Protein AF-A0A376FUT2-F1 (afdb_monomer_lite)

Secondary structure (DSSP, 8-state):
-----GGGGTTS----TTS-EEEE----SS-S-SEEEHHHHHHHHHHHHHHHHHTTGGGHHHHHHHTT---HHHHHHHHHHH-

Organism: Escherichia coli (NCBI:txid562)

Radius of gyration: 18.06 Å; chains: 1; bounding box: 44×23×49 Å

Foldseek 3Di:
DDPDPCVVVPPDPDDDQQPAFPDADPDDDDDDDRTHRPVVVLQVVLVVQLVCLVVCPVPQVVVCVVVVNNDSNVSSNVRSVVD

Sequence (83 aa):
MRKYPLSLLKDKNIVTFFDFWGKTRRGEKDGGDDYHLLCWHSLDVAAMGYLMVKRNCFGLADYFRQLGISDKEQAAQFFAWLL

Structure (mmCIF, N/CA/C/O backbone):
data_AF-A0A376FUT2-F1
#
_entry.id   AF-A0A376FUT2-F1
#
loop_
_atom_site.group_PDB
_atom_site.id
_atom_site.type_symbol
_atom_site.label_atom_id
_atom_site.label_alt_id
_atom_site.label_comp_id
_atom_site.label_asym_id
_atom_site.label_entity_id
_atom_site.label_seq_id
_atom_site.pdbx_PDB_ins_code
_atom_site.Cartn_x
_atom_site.Cartn_y
_atom_site.Cartn_z
_atom_site.occupancy
_atom_site.B_iso_or_equiv
_atom_site.auth_seq_id
_atom_site.auth_comp_id
_atom_site.auth_asym_id
_atom_site.auth_atom_id
_atom_site.pdbx_PDB_model_num
ATOM 1 N N . MET A 1 1 ? 7.910 10.300 -23.239 1.00 43.12 1 MET A N 1
ATOM 2 C CA . MET A 1 1 ? 8.703 10.173 -21.996 1.00 43.12 1 MET A CA 1
ATOM 3 C C . MET A 1 1 ? 10.140 10.592 -22.295 1.00 43.12 1 MET A C 1
ATOM 5 O O . MET A 1 1 ? 10.670 10.168 -23.317 1.00 43.12 1 MET A O 1
ATOM 9 N N . ARG A 1 2 ? 10.742 11.496 -21.510 1.00 34.47 2 ARG A N 1
ATOM 10 C CA . ARG A 1 2 ? 12.103 12.004 -21.771 1.00 34.47 2 ARG A CA 1
ATOM 11 C C . ARG A 1 2 ? 13.092 10.869 -21.486 1.00 34.47 2 ARG A C 1
ATOM 13 O O . ARG A 1 2 ? 13.303 10.526 -20.329 1.00 34.47 2 ARG A O 1
ATOM 20 N N . LYS A 1 3 ? 13.644 10.250 -22.533 1.00 42.12 3 LYS A N 1
ATOM 21 C CA . LYS A 1 3 ? 14.710 9.254 -22.393 1.00 42.12 3 LYS A CA 1
ATOM 22 C C . LYS A 1 3 ? 15.958 9.995 -21.924 1.00 42.12 3 LYS A C 1
ATOM 24 O O . LYS A 1 3 ? 16.608 10.663 -22.724 1.00 42.12 3 LYS A O 1
ATOM 29 N N . TYR A 1 4 ? 16.253 9.950 -20.628 1.00 47.47 4 TYR A N 1
ATOM 30 C CA . TYR A 1 4 ? 17.570 10.357 -20.157 1.00 47.47 4 TYR A CA 1
ATOM 31 C C . TYR A 1 4 ? 18.577 9.382 -20.767 1.00 47.47 4 TYR A C 1
ATOM 33 O O . TYR A 1 4 ? 18.408 8.169 -20.612 1.00 47.47 4 TYR A O 1
ATOM 41 N N . PRO A 1 5 ? 19.579 9.860 -21.516 1.00 46.19 5 PRO A N 1
ATOM 42 C CA . PRO A 1 5 ? 20.581 8.969 -22.053 1.00 46.19 5 PRO A CA 1
ATOM 43 C C . PRO A 1 5 ? 21.390 8.429 -20.868 1.00 46.19 5 PRO A C 1
ATOM 45 O O . PRO A 1 5 ? 22.150 9.158 -20.232 1.00 46.19 5 PRO A O 1
ATOM 48 N N . LEU A 1 6 ? 21.217 7.134 -20.579 1.00 54.28 6 LEU A N 1
ATOM 49 C CA . LEU A 1 6 ? 21.962 6.357 -19.573 1.00 54.28 6 LEU A CA 1
ATOM 50 C C . LEU A 1 6 ? 23.492 6.497 -19.718 1.00 54.28 6 LEU A C 1
ATOM 52 O O . LEU A 1 6 ? 24.244 6.139 -18.818 1.00 54.28 6 LEU A O 1
ATOM 56 N N . SER A 1 7 ? 23.972 7.048 -20.838 1.00 53.09 7 SER A N 1
ATOM 57 C CA . SER A 1 7 ? 25.373 7.400 -21.052 1.00 53.09 7 SER A CA 1
ATOM 58 C C . SER A 1 7 ? 25.901 8.482 -20.104 1.00 53.09 7 SER A C 1
ATOM 60 O O . SER A 1 7 ? 27.110 8.533 -19.924 1.00 53.09 7 SER A O 1
ATOM 62 N N . LEU A 1 8 ? 25.053 9.310 -19.476 1.00 51.56 8 LEU A N 1
ATOM 63 C CA . LEU A 1 8 ? 25.499 10.326 -18.505 1.00 51.56 8 LEU A CA 1
ATOM 64 C C . LEU A 1 8 ? 25.766 9.775 -17.089 1.00 51.56 8 LEU A C 1
ATOM 66 O O . LEU A 1 8 ? 26.319 10.489 -16.259 1.00 51.56 8 LEU A O 1
ATOM 70 N N . LEU A 1 9 ? 25.376 8.527 -16.805 1.00 53.88 9 LEU A N 1
ATOM 71 C CA . LEU A 1 9 ? 25.579 7.867 -15.505 1.00 53.88 9 LEU A CA 1
ATOM 72 C C . LEU A 1 9 ? 26.823 6.963 -15.475 1.00 53.88 9 LEU A C 1
ATOM 74 O O . LEU A 1 9 ? 27.176 6.444 -14.422 1.00 53.88 9 LEU A O 1
ATOM 78 N N . LYS A 1 10 ? 27.515 6.784 -16.610 1.00 52.41 10 LYS A N 1
ATOM 79 C CA . LYS A 1 10 ? 28.658 5.860 -16.724 1.00 52.41 10 LYS A CA 1
ATOM 80 C C . LYS A 1 10 ? 29.919 6.292 -15.967 1.00 52.41 10 LYS A C 1
ATOM 82 O O . LYS A 1 10 ? 30.781 5.449 -15.745 1.00 52.41 10 LYS A O 1
ATOM 87 N N . ASP A 1 11 ? 30.016 7.550 -15.538 1.00 57.44 11 ASP A N 1
ATOM 88 C CA . ASP A 1 11 ? 31.277 8.099 -15.019 1.00 57.44 11 ASP A CA 1
ATOM 89 C C . ASP A 1 11 ? 31.456 8.023 -13.496 1.00 57.44 11 ASP A C 1
ATOM 91 O O . ASP A 1 11 ? 32.483 8.458 -12.977 1.00 57.44 11 ASP A O 1
ATOM 95 N N . LYS A 1 12 ? 30.525 7.427 -12.744 1.00 56.59 12 LYS A N 1
ATOM 96 C CA . LYS A 1 12 ? 30.727 7.096 -11.322 1.00 56.59 12 LYS A CA 1
ATOM 97 C C . LYS A 1 12 ? 29.963 5.814 -11.000 1.00 56.59 12 LYS A C 1
ATOM 99 O O . LYS A 1 12 ? 28.870 5.629 -11.514 1.00 56.59 12 LYS A O 1
ATOM 104 N N . ASN A 1 13 ? 30.505 4.959 -10.128 1.00 61.53 13 ASN A N 1
ATOM 105 C CA . ASN A 1 13 ? 29.810 3.814 -9.511 1.00 61.53 13 ASN A CA 1
ATOM 106 C C . ASN A 1 13 ? 28.620 4.282 -8.639 1.00 61.53 13 ASN A C 1
ATOM 108 O O . ASN A 1 13 ? 28.596 4.067 -7.430 1.00 61.53 13 ASN A O 1
ATOM 112 N N . ILE A 1 14 ? 27.663 4.999 -9.220 1.00 70.44 14 ILE A N 1
ATOM 113 C CA . ILE A 1 14 ? 26.471 5.510 -8.557 1.00 70.44 14 ILE A CA 1
ATOM 114 C C . ILE A 1 14 ? 25.306 4.743 -9.153 1.00 70.44 14 ILE A C 1
ATOM 116 O O . ILE A 1 14 ? 24.832 5.050 -10.242 1.00 70.44 14 ILE A O 1
ATOM 120 N N . VAL A 1 15 ? 24.870 3.731 -8.411 1.00 75.12 15 VAL A N 1
ATOM 121 C CA . VAL A 1 15 ? 23.598 3.065 -8.658 1.00 75.12 15 VAL A CA 1
ATOM 122 C C . VAL A 1 15 ? 22.488 4.024 -8.244 1.00 75.12 15 VAL A C 1
ATOM 124 O O . VAL A 1 15 ? 22.474 4.536 -7.122 1.00 75.12 15 VAL A O 1
ATOM 127 N N . THR A 1 16 ? 21.567 4.284 -9.157 1.00 82.50 16 THR A N 1
ATOM 128 C CA . THR A 1 16 ? 20.399 5.128 -8.953 1.00 82.50 16 THR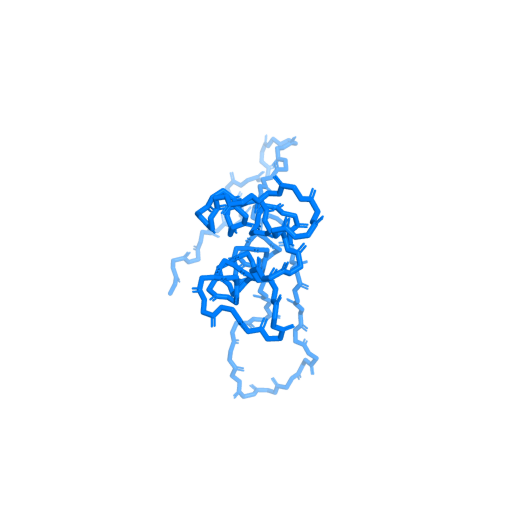 A CA 1
ATOM 129 C C . THR A 1 16 ? 19.152 4.280 -8.736 1.00 82.50 16 THR A C 1
ATOM 131 O O . THR A 1 16 ? 19.040 3.135 -9.173 1.00 82.50 16 THR A O 1
ATOM 134 N N . PHE A 1 17 ? 18.157 4.872 -8.081 1.00 81.06 17 PHE A N 1
ATOM 135 C CA . PHE A 1 17 ? 16.861 4.240 -7.831 1.00 81.06 17 PHE A CA 1
ATOM 136 C C . PHE A 1 17 ? 16.107 3.838 -9.117 1.00 81.06 17 PHE A C 1
ATOM 138 O O . PHE A 1 17 ? 15.203 3.008 -9.071 1.00 81.06 17 PHE A O 1
ATOM 145 N N . PHE A 1 18 ? 16.484 4.403 -10.268 1.00 84.50 18 PHE A N 1
ATOM 146 C CA . PHE A 1 18 ? 15.867 4.137 -11.569 1.00 84.50 18 PHE A CA 1
ATOM 147 C C . PHE A 1 18 ? 16.567 3.030 -12.368 1.00 84.50 18 PHE A C 1
ATOM 149 O O . PHE A 1 18 ? 16.122 2.712 -13.468 1.00 84.50 18 PHE A O 1
ATOM 156 N N . ASP A 1 19 ? 17.622 2.421 -11.822 1.00 82.44 19 ASP A N 1
ATOM 157 C CA . ASP A 1 19 ? 18.393 1.387 -12.524 1.00 82.44 19 ASP A CA 1
ATOM 158 C C . ASP A 1 19 ? 17.776 -0.017 -12.405 1.00 82.44 19 ASP A C 1
ATOM 160 O O . ASP A 1 19 ? 18.252 -0.970 -13.022 1.00 82.44 19 ASP A O 1
ATOM 164 N N . PHE A 1 20 ? 16.696 -0.161 -11.634 1.00 84.00 20 PHE A N 1
ATOM 165 C CA . PHE A 1 20 ? 16.043 -1.440 -11.367 1.00 84.00 20 PHE A CA 1
ATOM 166 C C . PHE A 1 20 ? 14.674 -1.520 -12.043 1.00 84.00 20 PHE A C 1
ATOM 168 O O . PHE A 1 20 ? 13.869 -0.591 -11.957 1.00 84.00 20 PHE A O 1
ATOM 175 N N . TRP A 1 21 ? 14.373 -2.658 -12.669 1.00 85.94 21 TRP A N 1
ATOM 176 C CA . TRP A 1 21 ? 13.055 -2.961 -13.231 1.00 85.94 21 TRP A CA 1
ATOM 177 C C . TRP A 1 21 ? 12.261 -3.865 -12.280 1.00 85.94 21 TRP A C 1
ATOM 179 O O . TRP A 1 21 ? 12.804 -4.803 -11.706 1.00 85.94 21 TRP A O 1
ATOM 189 N N . GLY A 1 22 ? 10.971 -3.576 -12.103 1.00 79.19 22 GLY A N 1
ATOM 190 C CA . GLY A 1 22 ? 10.039 -4.392 -11.317 1.00 79.19 22 GLY A CA 1
ATOM 191 C C . GLY A 1 22 ? 9.239 -5.359 -12.183 1.00 79.19 22 GLY A C 1
ATOM 192 O O . GLY A 1 22 ? 8.859 -6.436 -11.732 1.00 79.19 22 GLY A O 1
ATOM 193 N N . LYS A 1 23 ? 9.013 -5.004 -13.455 1.00 81.81 23 LYS A N 1
ATOM 194 C CA . LYS A 1 23 ? 8.441 -5.895 -14.472 1.00 81.81 23 LYS A CA 1
ATOM 195 C C . LYS A 1 23 ? 9.124 -5.675 -15.814 1.00 81.81 23 LYS A C 1
ATOM 197 O O . LYS A 1 23 ? 9.448 -4.548 -16.172 1.00 81.81 23 LYS A O 1
ATOM 202 N N . THR A 1 24 ? 9.300 -6.751 -16.565 1.00 81.94 24 THR A N 1
ATOM 203 C CA . THR A 1 24 ? 9.759 -6.714 -17.954 1.00 81.94 24 THR A CA 1
ATOM 204 C C . THR A 1 24 ? 8.743 -7.433 -18.827 1.00 81.94 24 THR A C 1
ATOM 206 O O . THR A 1 24 ? 8.073 -8.368 -18.374 1.00 81.94 24 THR A O 1
ATOM 209 N N . ARG A 1 25 ? 8.582 -6.979 -20.068 1.00 72.12 25 ARG A N 1
ATOM 210 C CA . ARG A 1 25 ? 7.652 -7.605 -21.002 1.00 72.12 25 ARG A CA 1
ATOM 211 C C . ARG A 1 25 ? 8.316 -8.776 -21.721 1.00 72.12 25 ARG A C 1
ATOM 213 O O . ARG A 1 25 ? 9.471 -8.710 -22.131 1.00 72.12 25 ARG A O 1
ATOM 220 N N . ARG A 1 26 ? 7.545 -9.835 -21.972 1.00 68.06 26 ARG A N 1
ATOM 221 C CA . ARG A 1 26 ? 7.972 -10.995 -22.766 1.00 68.06 26 ARG A CA 1
ATOM 222 C C . ARG A 1 26 ? 7.834 -10.720 -24.280 1.00 68.06 26 ARG A C 1
ATOM 224 O O . ARG A 1 26 ? 7.059 -11.370 -24.957 1.00 68.06 26 ARG A O 1
ATOM 231 N N . GLY A 1 27 ? 8.560 -9.729 -24.801 1.00 64.94 27 GLY A N 1
ATOM 232 C CA . GLY A 1 27 ? 8.976 -9.651 -26.216 1.00 64.94 27 GLY A CA 1
ATOM 233 C C . GLY A 1 27 ? 7.942 -9.566 -27.363 1.00 64.94 27 GLY A C 1
ATOM 234 O O . GLY A 1 27 ? 8.297 -9.951 -28.474 1.00 64.94 27 GLY A O 1
ATOM 235 N N . GLU A 1 28 ? 6.707 -9.084 -27.184 1.00 62.44 28 GLU A N 1
ATOM 236 C CA . GLU A 1 28 ? 5.759 -8.934 -28.318 1.00 62.44 28 GLU A CA 1
ATOM 237 C C . GLU A 1 28 ? 6.081 -7.723 -29.226 1.00 62.44 28 GLU A C 1
ATOM 239 O O . GLU A 1 28 ? 6.508 -6.684 -28.757 1.00 62.44 28 GLU A O 1
ATOM 244 N N . LYS A 1 29 ? 5.890 -7.765 -30.546 1.00 59.41 29 LYS A N 1
ATOM 245 C CA . LYS A 1 29 ? 6.408 -6.689 -31.428 1.00 59.41 29 LYS A CA 1
ATOM 246 C C . LYS A 1 29 ? 5.636 -5.352 -31.396 1.00 59.41 29 LYS A C 1
ATOM 248 O O . LYS A 1 29 ? 6.227 -4.342 -31.763 1.00 59.41 29 LYS A O 1
ATOM 253 N N . ASP A 1 30 ? 4.404 -5.306 -30.874 1.00 61.56 30 ASP A N 1
ATOM 254 C CA . ASP A 1 30 ? 3.472 -4.188 -31.129 1.00 61.56 30 ASP A CA 1
ATOM 255 C C . ASP A 1 30 ? 2.963 -3.416 -29.883 1.00 61.56 30 ASP A C 1
ATOM 257 O O . ASP A 1 30 ? 1.768 -3.178 -29.731 1.00 61.56 30 ASP A O 1
ATOM 261 N N . GLY A 1 31 ? 3.869 -2.939 -29.014 1.00 58.75 31 GLY A N 1
ATOM 262 C CA . GLY A 1 31 ? 3.594 -1.739 -28.192 1.00 58.75 31 GLY A CA 1
ATOM 263 C C . GLY A 1 31 ? 3.850 -1.806 -26.674 1.00 58.75 31 GLY A C 1
ATOM 264 O O . GLY A 1 31 ? 3.691 -2.848 -26.036 1.00 58.75 31 GLY A O 1
ATOM 265 N N . GLY A 1 32 ? 4.215 -0.640 -26.112 1.00 61.94 32 GLY A N 1
ATOM 266 C CA . GLY A 1 32 ? 4.490 -0.368 -24.687 1.00 61.94 32 GLY A CA 1
ATOM 267 C C . GLY A 1 32 ? 5.980 -0.168 -24.354 1.00 61.94 32 GLY A C 1
ATOM 268 O O . GLY A 1 32 ? 6.837 -0.590 -25.125 1.00 61.94 32 GLY A O 1
ATOM 269 N N . ASP A 1 33 ? 6.296 0.476 -23.220 1.00 61.88 33 ASP A N 1
ATOM 270 C CA . ASP A 1 33 ? 7.678 0.539 -22.708 1.00 61.88 33 ASP A CA 1
ATOM 271 C C . ASP A 1 33 ? 8.163 -0.876 -22.319 1.00 61.88 33 ASP A C 1
ATOM 273 O O . ASP A 1 33 ? 7.412 -1.670 -21.749 1.00 61.88 33 ASP A O 1
ATOM 277 N N . ASP A 1 34 ? 9.424 -1.204 -22.623 1.00 70.00 34 ASP A N 1
ATOM 278 C CA . ASP A 1 34 ? 9.975 -2.570 -22.512 1.00 70.00 34 ASP A CA 1
ATOM 279 C C . ASP A 1 34 ? 10.054 -3.107 -21.068 1.00 70.00 34 ASP A C 1
ATOM 281 O O . ASP A 1 34 ? 10.129 -4.320 -20.824 1.00 70.00 34 ASP A O 1
ATOM 285 N N . TYR A 1 35 ? 10.038 -2.200 -20.096 1.00 69.50 35 TYR A N 1
ATOM 286 C CA . TYR A 1 35 ? 10.127 -2.498 -18.677 1.00 69.50 35 TYR A CA 1
ATOM 287 C C . TYR A 1 35 ? 9.447 -1.406 -17.850 1.00 69.50 35 TYR A C 1
ATOM 289 O O . TYR A 1 35 ? 9.409 -0.235 -18.222 1.00 69.50 35 TYR A O 1
ATOM 297 N N . HIS A 1 36 ? 8.933 -1.802 -16.692 1.00 78.75 36 HIS A N 1
ATOM 298 C CA . HIS A 1 36 ? 8.369 -0.909 -15.695 1.00 78.75 36 HIS A CA 1
ATOM 299 C C . HIS A 1 36 ? 9.322 -0.870 -14.499 1.00 78.75 36 HIS A C 1
ATOM 301 O O . HIS A 1 36 ? 9.666 -1.919 -13.943 1.00 78.75 36 HIS A O 1
ATOM 307 N N . LEU A 1 37 ? 9.806 0.325 -14.154 1.00 85.94 37 LEU A N 1
ATOM 308 C CA . LEU A 1 37 ? 10.819 0.509 -13.116 1.00 85.94 37 LEU A CA 1
ATOM 309 C C . LEU A 1 37 ? 10.323 -0.010 -11.769 1.00 85.94 37 LEU A C 1
ATOM 311 O O . LEU A 1 37 ? 9.152 0.146 -11.435 1.00 85.94 37 LEU A O 1
ATOM 315 N N . LEU A 1 38 ? 11.219 -0.618 -10.994 1.00 86.75 38 LEU A N 1
ATOM 316 C CA . LEU A 1 38 ? 10.894 -1.197 -9.691 1.00 86.75 38 LEU A CA 1
ATOM 317 C C . LEU A 1 38 ? 10.280 -0.148 -8.769 1.00 86.75 38 LEU A C 1
ATOM 319 O O . LEU A 1 38 ? 9.275 -0.407 -8.124 1.00 86.75 38 LEU A O 1
ATOM 323 N N . CYS A 1 39 ? 10.835 1.060 -8.782 1.00 89.62 39 CYS A N 1
ATOM 324 C CA . CYS A 1 39 ? 10.328 2.172 -8.002 1.00 89.62 39 CYS A CA 1
ATOM 325 C C . CYS A 1 39 ? 8.887 2.560 -8.335 1.00 89.62 39 CYS A C 1
ATOM 327 O O . CYS A 1 39 ? 8.081 2.766 -7.432 1.00 89.62 39 CYS A O 1
ATOM 329 N N . TRP A 1 40 ? 8.558 2.657 -9.622 1.00 88.00 40 TRP A N 1
ATOM 330 C CA . TRP A 1 40 ? 7.194 2.937 -10.058 1.00 88.00 40 TRP A CA 1
ATOM 331 C C . TRP A 1 40 ? 6.277 1.767 -9.745 1.00 88.00 40 TRP A C 1
ATOM 333 O O . TRP A 1 40 ? 5.167 1.992 -9.282 1.00 88.00 40 TRP A O 1
ATOM 343 N N . HIS A 1 41 ? 6.780 0.537 -9.863 1.00 89.94 41 HIS A N 1
ATOM 344 C CA . HIS A 1 41 ? 6.000 -0.635 -9.510 1.00 89.94 41 HIS A CA 1
ATOM 345 C C . HIS A 1 41 ? 5.597 -0.619 -8.038 1.00 89.94 41 HIS A C 1
ATOM 347 O O . HIS A 1 41 ? 4.422 -0.801 -7.728 1.00 89.94 41 HIS A O 1
ATOM 353 N N . SER A 1 42 ? 6.559 -0.377 -7.147 1.00 92.06 42 SER A N 1
ATOM 354 C CA . SER A 1 42 ? 6.313 -0.273 -5.711 1.00 92.06 42 SER A CA 1
ATOM 355 C C . SER A 1 42 ? 5.339 0.862 -5.402 1.00 92.06 42 SER A C 1
ATOM 357 O O . SER A 1 42 ? 4.395 0.657 -4.652 1.00 92.06 42 SER A O 1
ATOM 359 N N . LEU A 1 43 ? 5.485 2.032 -6.036 1.00 94.19 43 LEU A N 1
ATOM 360 C CA . LEU A 1 43 ? 4.553 3.149 -5.838 1.00 94.19 43 LEU A CA 1
ATOM 361 C C . LEU A 1 43 ? 3.130 2.834 -6.317 1.00 94.19 43 LEU A C 1
ATOM 363 O O . LEU A 1 43 ? 2.170 3.203 -5.641 1.00 94.19 43 LEU A O 1
ATOM 367 N N . ASP A 1 44 ? 2.983 2.136 -7.443 1.00 94.00 44 ASP A N 1
ATOM 368 C CA . ASP A 1 44 ? 1.679 1.716 -7.955 1.00 94.00 44 ASP A CA 1
ATOM 369 C C . ASP A 1 44 ? 0.993 0.755 -6.971 1.00 94.00 44 ASP A C 1
ATOM 371 O O . ASP 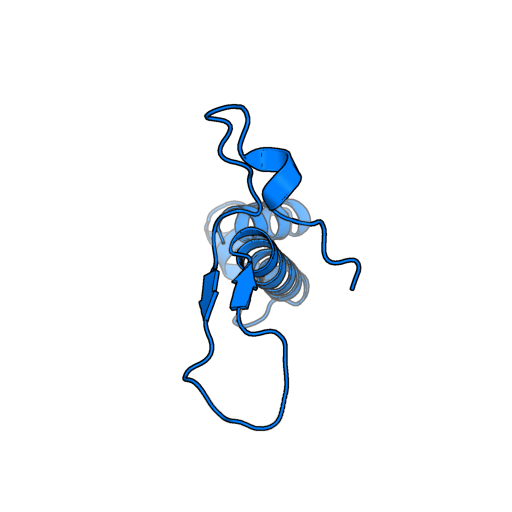A 1 44 ? -0.190 0.913 -6.658 1.00 94.00 44 ASP A O 1
ATOM 375 N N . VAL A 1 45 ? 1.734 -0.222 -6.433 1.00 95.88 45 VAL A N 1
ATOM 376 C CA . VAL A 1 45 ? 1.201 -1.175 -5.447 1.00 95.88 45 VAL A CA 1
ATOM 377 C C . VAL A 1 45 ? 0.896 -0.475 -4.117 1.00 95.88 45 VAL A C 1
ATOM 379 O O . VAL A 1 45 ? -0.186 -0.688 -3.566 1.00 95.88 45 VAL A O 1
ATOM 382 N N . ALA A 1 46 ? 1.766 0.419 -3.645 1.00 97.56 46 ALA A N 1
ATOM 383 C CA . ALA A 1 46 ? 1.553 1.226 -2.446 1.00 97.56 46 ALA A CA 1
ATOM 384 C C . ALA A 1 46 ? 0.286 2.091 -2.554 1.00 97.56 46 ALA A C 1
ATOM 386 O O . ALA A 1 46 ? -0.548 2.110 -1.643 1.00 97.56 46 ALA A O 1
ATOM 387 N N . ALA A 1 47 ? 0.086 2.762 -3.694 1.00 97.62 47 ALA A N 1
ATOM 388 C CA . ALA A 1 47 ? -1.107 3.565 -3.955 1.00 97.62 47 ALA A CA 1
ATOM 389 C C . ALA A 1 47 ? -2.383 2.708 -3.952 1.00 97.62 47 ALA A C 1
ATOM 391 O O . ALA A 1 47 ? -3.403 3.099 -3.371 1.00 97.62 47 ALA A O 1
ATOM 392 N N . MET A 1 48 ? -2.329 1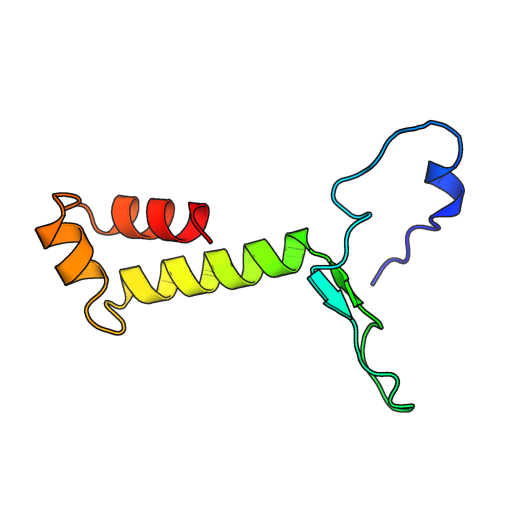.517 -4.553 1.00 98.12 48 MET A N 1
ATOM 393 C CA . MET A 1 48 ? -3.452 0.581 -4.529 1.00 98.12 48 MET A CA 1
ATOM 394 C C . MET A 1 48 ? -3.741 0.070 -3.115 1.00 98.12 48 MET A C 1
ATOM 396 O O . MET A 1 48 ? -4.901 0.081 -2.701 1.00 98.12 48 MET A O 1
ATOM 400 N N . GLY A 1 49 ? -2.715 -0.300 -2.347 1.00 97.88 49 GLY A N 1
ATOM 401 C CA . GLY A 1 49 ? -2.856 -0.718 -0.953 1.00 97.88 49 GLY A CA 1
ATOM 402 C C . GLY A 1 49 ? -3.491 0.363 -0.080 1.00 97.88 49 GLY A C 1
ATOM 403 O O . GLY A 1 49 ? -4.461 0.092 0.634 1.00 97.88 49 GLY A O 1
ATOM 404 N N . TYR A 1 50 ? -3.027 1.609 -0.206 1.00 98.56 50 TYR A N 1
ATOM 405 C CA . TYR A 1 50 ? -3.624 2.757 0.475 1.00 98.56 50 TYR A CA 1
ATOM 406 C C . TYR A 1 50 ? -5.134 2.843 0.203 1.00 98.56 50 TYR A C 1
ATOM 408 O O . TYR A 1 50 ? -5.953 2.880 1.127 1.00 98.56 50 TYR A O 1
ATOM 416 N N . LEU A 1 51 ? -5.528 2.817 -1.077 1.00 98.38 51 LEU A N 1
ATOM 417 C CA . LEU A 1 51 ? -6.933 2.897 -1.478 1.00 98.38 51 LEU A CA 1
ATOM 418 C C . LEU A 1 51 ? -7.755 1.710 -0.970 1.00 98.38 51 LEU A C 1
ATOM 420 O O . LEU A 1 51 ? -8.901 1.906 -0.558 1.00 98.38 51 LEU A O 1
ATOM 424 N N . MET A 1 52 ? -7.180 0.506 -0.966 1.00 98.38 52 MET A N 1
ATOM 425 C CA . MET A 1 52 ? -7.832 -0.696 -0.450 1.00 98.38 52 MET A CA 1
ATOM 426 C C . MET A 1 52 ? -8.190 -0.545 1.032 1.00 98.38 52 MET A C 1
ATOM 428 O O . MET A 1 52 ? -9.328 -0.823 1.406 1.00 98.38 52 MET A O 1
ATOM 432 N N . VAL A 1 53 ? -7.288 -0.020 1.867 1.00 97.94 53 VAL A N 1
ATOM 433 C CA . VAL A 1 53 ? -7.592 0.245 3.285 1.00 97.94 53 VAL A CA 1
ATOM 434 C C . VAL A 1 53 ? -8.620 1.366 3.429 1.00 97.94 53 VAL A C 1
ATOM 436 O O . VAL A 1 53 ? -9.611 1.215 4.145 1.00 97.94 53 VAL A O 1
ATOM 439 N N . LYS A 1 54 ? -8.462 2.484 2.706 1.00 98.12 54 LYS A N 1
ATOM 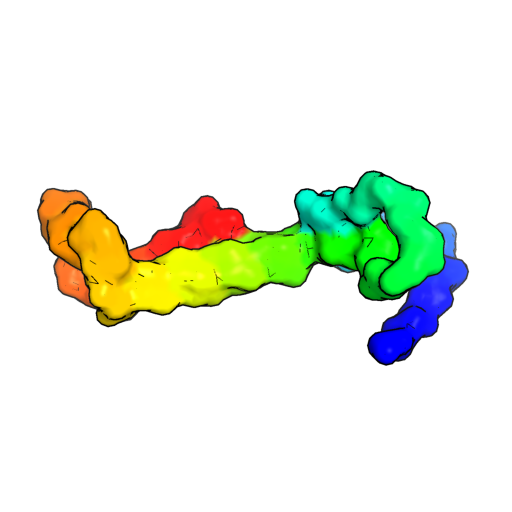440 C CA . LYS A 1 54 ? -9.393 3.627 2.797 1.00 98.12 54 LYS A CA 1
ATOM 441 C C . LYS A 1 54 ? -10.833 3.251 2.449 1.00 98.12 54 LYS A C 1
ATOM 443 O O . LYS A 1 54 ? -11.760 3.769 3.088 1.00 98.12 54 LYS A O 1
ATOM 448 N N . ARG A 1 55 ? -11.000 2.364 1.463 1.00 98.06 55 ARG A N 1
ATOM 449 C CA . ARG A 1 55 ? -12.286 1.839 0.979 1.00 98.06 55 ARG A CA 1
ATOM 450 C C . ARG A 1 55 ? -12.746 0.575 1.710 1.00 98.06 55 ARG A C 1
ATOM 452 O O . ARG A 1 55 ? -13.809 0.062 1.383 1.00 98.06 55 ARG A O 1
ATOM 459 N N . ASN A 1 56 ? -11.978 0.098 2.689 1.00 97.44 56 ASN A N 1
ATOM 460 C CA . ASN A 1 56 ? -12.222 -1.153 3.403 1.00 97.44 56 ASN A CA 1
ATOM 461 C C . ASN A 1 56 ? -12.419 -2.361 2.465 1.00 97.44 56 ASN A C 1
ATOM 463 O O . ASN A 1 56 ? -13.246 -3.241 2.710 1.00 97.44 56 ASN A O 1
ATOM 467 N N . CYS A 1 57 ? -11.672 -2.401 1.359 1.00 98.06 57 CYS A N 1
ATOM 468 C CA . CYS A 1 57 ? -11.663 -3.549 0.462 1.00 98.06 57 CYS A CA 1
ATOM 469 C C . CYS A 1 57 ? -11.237 -4.790 1.250 1.00 98.06 57 CYS A C 1
ATOM 471 O O . CYS A 1 57 ? -10.279 -4.733 2.018 1.00 98.06 57 CYS A O 1
ATOM 473 N N . PHE A 1 58 ? -11.956 -5.899 1.071 1.00 96.69 58 PHE A N 1
ATOM 474 C CA . PHE A 1 58 ? -11.696 -7.167 1.768 1.00 96.69 58 PHE A CA 1
ATOM 475 C C . PHE A 1 58 ? -11.710 -7.071 3.308 1.00 96.69 58 PHE A C 1
ATOM 477 O O . PHE A 1 58 ? -11.153 -7.938 3.973 1.00 96.69 58 PHE A O 1
ATOM 484 N N . GLY A 1 59 ? -12.317 -6.027 3.887 1.00 97.19 59 GLY A N 1
ATOM 485 C CA . GLY A 1 59 ? -12.336 -5.826 5.339 1.00 97.19 59 GLY A CA 1
ATOM 486 C C . GLY A 1 59 ? -10.998 -5.364 5.928 1.00 97.19 59 GLY A C 1
ATOM 487 O O . GLY A 1 59 ? -10.789 -5.480 7.133 1.00 97.19 59 GLY A O 1
ATOM 488 N N . LEU A 1 60 ? -10.067 -4.853 5.112 1.00 97.12 60 LEU A N 1
ATOM 489 C CA . LEU A 1 60 ? -8.724 -4.481 5.576 1.00 97.12 60 LEU A CA 1
ATOM 490 C C . LEU A 1 60 ? -8.726 -3.458 6.719 1.00 97.12 60 LEU A C 1
ATOM 492 O O . LEU A 1 60 ? -7.952 -3.607 7.660 1.00 97.12 60 LEU A O 1
ATOM 496 N N . ALA A 1 61 ? -9.594 -2.443 6.681 1.00 97.31 61 ALA A N 1
ATOM 497 C CA . ALA A 1 61 ? -9.675 -1.468 7.770 1.00 97.31 61 ALA A CA 1
ATOM 498 C C . ALA A 1 61 ? -10.185 -2.115 9.069 1.00 97.31 61 ALA A C 1
ATOM 500 O O . ALA A 1 61 ? -9.740 -1.751 10.158 1.00 97.31 61 ALA A O 1
ATOM 501 N N . ASP A 1 62 ? -11.076 -3.105 8.963 1.00 97.81 62 ASP A N 1
ATOM 502 C CA . ASP A 1 62 ? -11.561 -3.860 10.117 1.00 97.81 62 ASP A CA 1
ATOM 503 C C . ASP A 1 62 ? -10.468 -4.740 10.721 1.00 97.81 62 ASP A C 1
ATOM 505 O O . ASP A 1 62 ? -10.319 -4.767 11.944 1.00 97.81 62 ASP A O 1
ATOM 509 N N . TYR A 1 63 ? -9.660 -5.397 9.886 1.00 97.75 63 TYR A N 1
ATOM 510 C CA . TYR A 1 63 ? -8.506 -6.163 10.352 1.00 97.75 63 TYR A CA 1
ATOM 511 C C . TYR A 1 63 ? -7.455 -5.274 11.018 1.00 97.75 63 TYR A C 1
ATOM 513 O O . TYR A 1 63 ? -6.989 -5.604 12.105 1.00 97.75 63 TYR A O 1
ATOM 521 N N . PHE A 1 64 ? -7.127 -4.115 10.440 1.00 97.69 64 PHE A N 1
ATOM 522 C CA . PHE A 1 64 ? -6.194 -3.179 11.075 1.00 97.69 64 PHE A CA 1
ATOM 523 C C . PHE A 1 64 ? -6.684 -2.703 12.441 1.00 97.69 64 PHE A C 1
ATOM 525 O O . PHE A 1 64 ? -5.905 -2.664 13.393 1.00 97.69 64 PHE A O 1
ATOM 532 N N . ARG A 1 65 ? -7.987 -2.446 12.575 1.00 97.12 65 ARG A N 1
ATOM 533 C CA . ARG A 1 65 ? -8.599 -2.123 13.864 1.00 97.12 65 ARG A CA 1
ATOM 534 C C . ARG A 1 65 ? -8.487 -3.275 14.867 1.00 97.12 65 ARG A C 1
ATOM 536 O O . ARG A 1 65 ? -8.166 -3.021 16.023 1.00 97.12 65 ARG A O 1
ATOM 543 N N . GLN A 1 66 ? -8.706 -4.524 14.445 1.00 97.56 66 GLN A N 1
ATOM 544 C CA . GLN A 1 66 ? -8.513 -5.707 15.303 1.00 97.56 66 GLN A CA 1
ATOM 545 C C . GLN A 1 66 ? -7.054 -5.870 15.751 1.00 97.56 66 GLN A C 1
ATOM 547 O O . GLN A 1 66 ? -6.801 -6.312 16.868 1.00 97.56 66 GLN A O 1
ATOM 552 N N . LEU A 1 67 ? -6.104 -5.464 14.908 1.00 96.38 67 LEU A N 1
ATOM 553 C CA . LEU A 1 67 ? -4.671 -5.437 15.214 1.00 96.38 67 LEU A CA 1
ATOM 554 C C . LEU A 1 67 ? -4.247 -4.225 16.065 1.00 96.38 67 LEU A C 1
ATOM 556 O O . LEU A 1 67 ? -3.067 -4.076 16.370 1.00 96.38 67 LEU A O 1
ATOM 560 N N . GLY A 1 68 ? -5.183 -3.356 16.457 1.00 97.06 68 GLY A N 1
ATOM 561 C CA . GLY A 1 68 ? -4.927 -2.192 17.309 1.00 97.06 68 GLY A CA 1
ATOM 562 C C . GLY A 1 68 ? -4.636 -0.889 16.558 1.00 97.06 68 GLY A C 1
ATOM 563 O O . GLY A 1 68 ? -4.518 0.159 17.192 1.00 97.06 68 GLY A O 1
ATOM 564 N N . ILE A 1 69 ? -4.594 -0.897 15.223 1.00 96.38 69 ILE A N 1
ATOM 565 C CA . ILE A 1 69 ? -4.435 0.314 14.406 1.00 96.38 69 ILE A CA 1
ATOM 566 C C . ILE A 1 69 ? -5.825 0.857 14.068 1.00 96.38 69 ILE A C 1
ATOM 568 O O . ILE A 1 69 ? -6.413 0.556 13.031 1.00 96.38 69 ILE A O 1
ATOM 572 N N . SER A 1 70 ? -6.383 1.632 14.997 1.00 93.50 70 SER A N 1
ATOM 573 C CA . SER A 1 70 ? -7.758 2.141 14.879 1.00 93.50 70 SER A CA 1
ATOM 574 C C . SER A 1 70 ? -7.889 3.345 13.945 1.00 93.50 70 SER A C 1
ATOM 576 O O . SER A 1 70 ? -8.963 3.573 13.387 1.00 93.50 70 SER A O 1
ATOM 578 N N . ASP A 1 71 ? -6.817 4.121 13.765 1.00 97.50 71 ASP A N 1
ATOM 579 C CA . ASP A 1 71 ? -6.828 5.241 12.831 1.00 97.50 71 ASP A CA 1
ATOM 580 C C . ASP A 1 71 ? -6.694 4.736 11.390 1.00 97.50 71 ASP A C 1
ATOM 582 O O . ASP A 1 71 ? -5.678 4.165 10.988 1.00 97.50 71 ASP A O 1
ATOM 586 N N . LYS A 1 72 ? -7.749 4.945 10.596 1.00 96.62 72 LYS A N 1
ATOM 587 C CA . LYS A 1 72 ? -7.827 4.425 9.225 1.00 96.62 72 LYS A CA 1
ATOM 588 C C . LYS A 1 72 ? -6.787 5.058 8.298 1.00 96.62 72 LYS A C 1
ATOM 590 O O . LYS A 1 72 ? -6.401 4.436 7.312 1.00 96.62 72 LYS A O 1
ATOM 595 N N . GLU A 1 73 ? -6.371 6.294 8.568 1.00 98.06 73 GLU A N 1
ATOM 596 C CA . GLU A 1 73 ? -5.349 6.967 7.767 1.00 98.06 73 GLU A CA 1
ATOM 597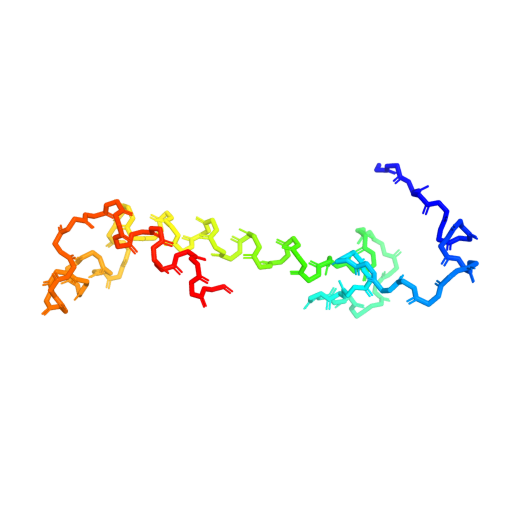 C C . GLU A 1 73 ? -3.968 6.360 8.023 1.00 98.06 73 GLU A C 1
ATOM 599 O O . GLU A 1 73 ? -3.306 5.949 7.074 1.00 98.06 73 GLU A O 1
ATOM 604 N N . GLN A 1 74 ? -3.580 6.202 9.289 1.00 97.69 74 GLN A N 1
ATOM 605 C CA . GLN A 1 74 ? -2.348 5.520 9.682 1.00 97.69 74 GLN A CA 1
ATOM 606 C C . GLN A 1 74 ? -2.315 4.079 9.181 1.00 97.69 74 GLN A C 1
ATOM 608 O O . GLN A 1 74 ? -1.296 3.654 8.646 1.00 97.69 74 GLN A O 1
ATOM 613 N N . ALA A 1 75 ? -3.425 3.342 9.281 1.00 98.00 75 ALA A N 1
ATOM 614 C CA . ALA A 1 75 ? -3.520 1.994 8.726 1.00 98.00 75 ALA A CA 1
ATOM 615 C C . ALA A 1 75 ? -3.263 1.978 7.209 1.00 98.00 75 ALA A C 1
ATOM 617 O O . ALA A 1 75 ? -2.528 1.126 6.711 1.00 98.00 75 ALA A O 1
ATOM 618 N N . ALA A 1 76 ? -3.833 2.936 6.470 1.00 98.19 76 ALA A N 1
ATOM 619 C CA . ALA A 1 76 ? -3.650 3.031 5.026 1.00 98.19 76 ALA A CA 1
ATOM 620 C C . ALA A 1 76 ? -2.213 3.412 4.644 1.00 98.19 76 ALA A C 1
ATOM 622 O O . ALA A 1 76 ? -1.658 2.823 3.721 1.00 98.19 76 ALA A O 1
ATOM 623 N N . GLN A 1 77 ? -1.598 4.357 5.360 1.00 98.12 77 GLN A N 1
ATOM 624 C CA . GLN A 1 77 ? -0.205 4.761 5.142 1.00 98.12 77 GLN A CA 1
ATOM 625 C C . GLN A 1 77 ? 0.776 3.640 5.492 1.00 98.12 77 GLN A C 1
ATOM 627 O O . GLN A 1 77 ? 1.701 3.376 4.729 1.00 98.12 77 GLN A O 1
ATOM 632 N N . PHE A 1 78 ? 0.545 2.943 6.606 1.00 97.56 78 PHE A N 1
ATOM 633 C CA . PHE A 1 78 ? 1.345 1.792 7.013 1.00 97.56 78 PHE A CA 1
ATOM 634 C C . PHE A 1 78 ? 1.271 0.668 5.979 1.00 97.56 78 PHE A C 1
ATOM 636 O O . PHE A 1 78 ? 2.299 0.143 5.561 1.00 97.56 78 PHE A O 1
ATOM 643 N N . PHE A 1 79 ? 0.063 0.330 5.523 1.00 97.62 79 PHE A N 1
ATOM 644 C CA . PHE A 1 79 ? -0.110 -0.711 4.518 1.00 97.62 79 PHE A CA 1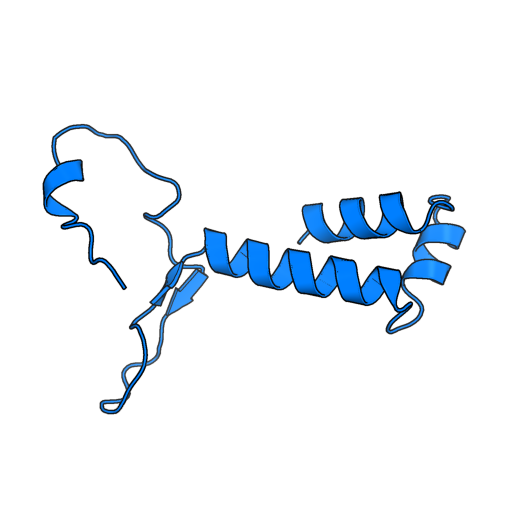
ATOM 645 C C . PHE A 1 79 ? 0.499 -0.321 3.169 1.00 97.62 79 PHE A C 1
ATOM 647 O O . PHE A 1 79 ? 1.104 -1.161 2.519 1.00 97.62 79 PHE A O 1
ATOM 654 N N . ALA A 1 80 ? 0.393 0.949 2.770 1.00 97.56 80 ALA A N 1
ATOM 655 C CA . ALA A 1 80 ? 1.046 1.457 1.568 1.00 97.56 80 ALA A CA 1
ATOM 656 C C . ALA A 1 80 ? 2.575 1.386 1.655 1.00 97.56 80 ALA A C 1
ATOM 658 O O . ALA A 1 80 ? 3.219 1.066 0.671 1.00 97.56 80 ALA A O 1
ATOM 659 N N . TRP A 1 81 ? 3.155 1.671 2.822 1.00 97.00 81 TRP A N 1
ATOM 660 C CA . TRP A 1 81 ? 4.599 1.575 3.042 1.00 97.00 81 TRP A CA 1
ATOM 661 C C . TRP A 1 81 ? 5.113 0.127 3.058 1.00 97.00 81 TRP A C 1
ATOM 663 O O . TRP A 1 81 ? 6.259 -0.118 2.691 1.00 97.00 81 TRP A O 1
ATOM 673 N N . LEU A 1 82 ? 4.283 -0.826 3.493 1.00 95.94 82 LEU A N 1
ATOM 674 C CA . LEU A 1 82 ? 4.640 -2.246 3.554 1.00 95.94 82 LEU A CA 1
ATOM 675 C C . LEU A 1 82 ? 4.758 -2.907 2.165 1.00 95.94 82 LEU A C 1
ATOM 677 O O . LEU A 1 82 ? 5.430 -3.932 2.046 1.00 95.94 82 LEU A O 1
ATOM 681 N N . LEU A 1 83 ? 4.071 -2.362 1.157 1.00 90.50 83 LEU A N 1
ATOM 682 C CA . LEU A 1 83 ? 3.945 -2.917 -0.196 1.00 90.50 83 LEU A CA 1
ATOM 683 C C . LEU A 1 83 ? 4.957 -2.312 -1.179 1.00 90.50 83 LEU A C 1
ATOM 685 O O . LEU A 1 83 ? 5.451 -3.084 -2.034 1.00 90.50 83 LEU A O 1
#

pLDDT: mean 82.47, std 18.09, range [34.47, 98.56]

InterPro domains:
  IPR006483 CRISPR-associated Cas3-type, HD domain [PF18019] (21-82)
  IPR038257 CRISPR-associated Cas3-type HD domain superfamily [G3DSA:1.10.3210.30] (9-83)